Protein AF-A0A7I7YBI2-F1 (afdb_monomer_lite)

Foldseek 3Di:
DDDDDDDDDDDDDDPDDDDPPPPDDDDPDDDDDDDDDDDPPDDPDPPDDPPPPDPPDDPVLVVLVVVLVVLVVVLVVLVVLLVVLVVQLVVCVVVVNVVSNVVSVVVNVVSVVVNVVSVVVNVVSCVVNVDDPPPPPPD

Organism: NCBI:txid44010

Structure (mmCIF, N/CA/C/O backbone):
data_AF-A0A7I7YBI2-F1
#
_entry.id   AF-A0A7I7YBI2-F1
#
loop_
_atom_site.group_PDB
_atom_site.id
_atom_site.type_symbol
_atom_site.label_atom_id
_atom_site.label_alt_id
_atom_site.label_comp_id
_atom_site.label_asym_id
_atom_site.label_entity_id
_atom_site.label_seq_id
_atom_site.pdbx_PDB_ins_code
_atom_site.Cartn_x
_atom_site.Cartn_y
_atom_site.Cartn_z
_atom_site.occupancy
_atom_site.B_iso_or_equiv
_atom_site.auth_seq_id
_atom_site.auth_comp_id
_atom_site.auth_asym_id
_atom_site.auth_atom_id
_atom_site.pdbx_PDB_model_num
ATOM 1 N N . MET A 1 1 ? -16.377 80.605 -5.208 1.00 39.75 1 MET A N 1
ATOM 2 C CA . MET A 1 1 ? -14.928 80.403 -5.424 1.00 39.75 1 MET A CA 1
ATOM 3 C C . MET A 1 1 ? -14.392 79.578 -4.268 1.00 39.75 1 MET A C 1
ATOM 5 O O . MET A 1 1 ? -14.768 79.837 -3.135 1.00 39.75 1 MET A O 1
ATOM 9 N N . THR A 1 2 ? -13.646 78.528 -4.598 1.00 55.44 2 THR A N 1
ATOM 10 C CA . THR A 1 2 ? -13.072 77.478 -3.733 1.00 55.44 2 THR A CA 1
ATOM 11 C C . THR A 1 2 ? -12.190 78.030 -2.605 1.00 55.44 2 THR A C 1
ATOM 13 O O . THR A 1 2 ? -11.641 79.122 -2.748 1.00 55.44 2 THR A O 1
ATOM 16 N N . PRO A 1 3 ? -12.035 77.272 -1.501 1.00 56.34 3 PRO A N 1
ATOM 17 C CA . PRO A 1 3 ? -10.855 76.399 -1.411 1.00 56.34 3 PRO A CA 1
ATOM 18 C C . PRO A 1 3 ? -11.115 74.985 -0.841 1.00 56.34 3 PRO A C 1
ATOM 20 O O . PRO A 1 3 ? -11.919 74.786 0.064 1.00 56.34 3 PRO A O 1
ATOM 23 N N . ALA A 1 4 ? -10.376 74.009 -1.376 1.00 49.16 4 ALA A N 1
ATOM 24 C CA . ALA A 1 4 ? -9.921 72.799 -0.671 1.00 49.16 4 ALA A CA 1
ATOM 25 C C . ALA A 1 4 ? -8.502 73.081 -0.101 1.00 49.16 4 ALA A C 1
ATOM 27 O O . ALA A 1 4 ? -7.994 74.169 -0.391 1.00 49.16 4 ALA A O 1
ATOM 28 N N . PRO A 1 5 ? -7.764 72.159 0.561 1.00 57.31 5 PRO A N 1
ATOM 29 C CA . PRO A 1 5 ? -8.088 70.842 1.142 1.00 57.31 5 PRO A CA 1
ATOM 30 C C . PRO A 1 5 ? -7.553 70.685 2.598 1.00 57.31 5 PRO A C 1
ATOM 32 O O . PRO A 1 5 ? -6.732 71.481 3.038 1.00 57.31 5 PRO A O 1
ATOM 35 N N . THR A 1 6 ? -7.906 69.625 3.341 1.00 54.59 6 THR A N 1
ATOM 36 C CA . THR A 1 6 ? -6.955 68.988 4.287 1.00 54.59 6 THR A CA 1
ATOM 37 C C . THR A 1 6 ? -7.315 67.522 4.522 1.00 54.59 6 THR A C 1
ATOM 39 O O . THR A 1 6 ? -8.476 67.149 4.672 1.00 54.59 6 THR A O 1
ATOM 42 N N . GLU A 1 7 ? -6.266 66.714 4.488 1.00 43.78 7 GLU A N 1
A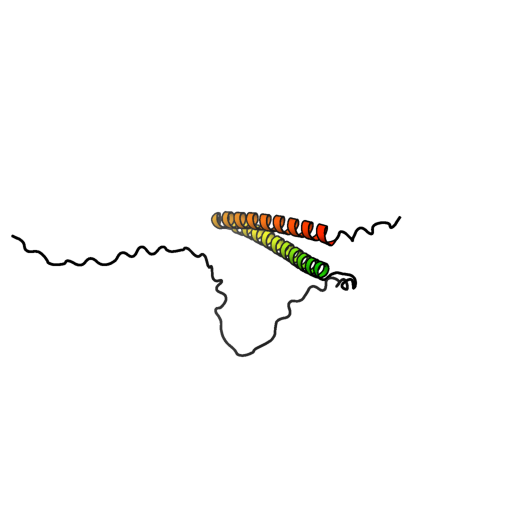TOM 43 C CA . GLU A 1 7 ? -6.183 65.266 4.549 1.00 43.78 7 GLU A CA 1
ATOM 44 C C . GLU A 1 7 ? -6.645 64.685 5.893 1.00 43.78 7 GLU A C 1
ATOM 46 O O . GLU A 1 7 ? -6.358 65.225 6.959 1.00 43.78 7 GLU A O 1
ATOM 51 N N . ALA A 1 8 ? -7.275 63.510 5.849 1.00 44.66 8 ALA A N 1
ATOM 52 C CA . ALA A 1 8 ? -7.351 62.612 6.993 1.00 44.66 8 ALA A CA 1
ATOM 53 C C . ALA A 1 8 ? -6.996 61.192 6.541 1.00 44.66 8 ALA A C 1
ATOM 55 O O . ALA A 1 8 ? -7.696 60.554 5.755 1.00 44.66 8 ALA A O 1
ATOM 56 N N . HIS A 1 9 ? -5.859 60.738 7.059 1.00 42.22 9 HIS A N 1
ATOM 57 C CA . HIS A 1 9 ? -5.300 59.400 6.968 1.00 42.22 9 HIS A CA 1
ATOM 58 C C . HIS A 1 9 ? -6.333 58.292 7.217 1.00 42.22 9 HIS A C 1
ATOM 60 O O . HIS A 1 9 ? -6.993 58.270 8.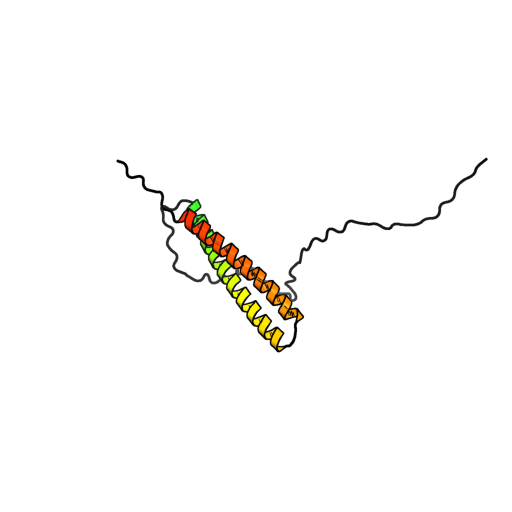257 1.00 42.22 9 HIS A O 1
ATOM 66 N N . ARG A 1 10 ? -6.336 57.258 6.366 1.00 42.22 10 ARG A N 1
ATOM 67 C CA . ARG A 1 10 ? -6.623 55.902 6.849 1.00 42.22 10 ARG A CA 1
ATOM 68 C C . ARG A 1 10 ? -5.835 54.848 6.086 1.00 42.22 10 ARG A C 1
ATOM 70 O O . ARG A 1 10 ? -6.038 54.612 4.899 1.00 42.22 10 ARG A O 1
ATOM 77 N N . SER A 1 11 ? -4.917 54.245 6.826 1.00 41.66 11 SER A N 1
ATOM 78 C CA . SER A 1 11 ? -3.992 53.205 6.413 1.00 41.66 11 SER A CA 1
ATOM 79 C C . SER A 1 11 ? -4.671 51.908 5.964 1.00 41.66 11 SER A C 1
ATOM 81 O O . SER A 1 11 ? -5.630 51.441 6.573 1.00 41.66 11 SER A O 1
ATOM 83 N N . GLN A 1 12 ? -4.072 51.335 4.918 1.00 37.00 12 GLN A N 1
ATOM 84 C CA . GLN A 1 12 ? -3.712 49.924 4.725 1.00 37.00 12 GLN A CA 1
ATOM 85 C C . GLN A 1 12 ? -4.658 48.839 5.263 1.00 37.00 12 GLN A C 1
ATOM 87 O O . GLN A 1 12 ? -4.676 48.512 6.445 1.00 37.00 12 GLN A O 1
ATOM 92 N N . GLY A 1 13 ? -5.277 48.130 4.319 1.00 35.62 13 GLY A N 1
ATOM 93 C CA . GLY A 1 13 ? -5.732 46.753 4.488 1.00 35.62 13 GLY A CA 1
ATOM 94 C C . GLY A 1 13 ? -5.282 45.925 3.290 1.00 35.62 13 GLY A C 1
ATOM 95 O O . GLY A 1 13 ? -6.041 45.727 2.346 1.00 35.62 13 GLY A O 1
ATOM 96 N N . ALA A 1 14 ? -4.023 45.491 3.310 1.00 36.25 14 ALA A N 1
ATOM 97 C CA . ALA A 1 14 ? -3.430 44.610 2.316 1.00 36.25 14 ALA A CA 1
ATOM 98 C C . ALA A 1 14 ? -4.220 43.293 2.221 1.00 36.25 14 ALA A C 1
ATOM 100 O O . ALA A 1 14 ? -4.254 42.510 3.168 1.00 36.25 14 ALA A O 1
ATOM 101 N N . ARG A 1 15 ? -4.841 43.020 1.069 1.00 39.78 15 ARG A N 1
ATOM 102 C CA . ARG A 1 15 ? -5.346 41.681 0.737 1.00 39.78 15 ARG A CA 1
ATOM 103 C C . ARG A 1 15 ? -4.331 41.000 -0.165 1.00 39.78 15 ARG A C 1
ATOM 105 O O . ARG A 1 15 ? -4.465 40.979 -1.382 1.00 39.78 15 ARG A O 1
ATOM 112 N N . VAL A 1 16 ? -3.278 40.497 0.472 1.00 40.72 16 VAL A N 1
ATOM 113 C CA . VAL A 1 16 ? -2.309 39.598 -0.152 1.00 40.72 16 VAL A CA 1
ATOM 114 C C . VAL A 1 16 ? -2.994 38.251 -0.348 1.00 40.72 16 VAL A C 1
ATOM 116 O O . VAL A 1 16 ? -3.483 37.640 0.604 1.00 40.72 16 VAL A O 1
ATOM 119 N N . ALA A 1 17 ? -3.044 37.821 -1.605 1.00 43.59 17 ALA A N 1
ATOM 120 C CA . ALA A 1 17 ? -3.390 36.473 -2.009 1.00 43.59 17 ALA A CA 1
ATOM 121 C C . ALA A 1 17 ? -2.428 35.487 -1.330 1.00 43.59 17 ALA A C 1
ATOM 123 O O . ALA A 1 17 ? -1.262 35.377 -1.699 1.00 43.59 17 ALA A O 1
ATOM 124 N N . ALA A 1 18 ? -2.911 34.800 -0.297 1.00 39.28 18 ALA A N 1
ATOM 125 C CA . ALA A 1 18 ? -2.164 33.742 0.360 1.00 39.28 18 ALA A CA 1
ATOM 126 C C . ALA A 1 18 ? -2.426 32.424 -0.375 1.00 39.28 18 ALA A C 1
ATOM 128 O O . ALA A 1 18 ? -3.401 31.717 -0.114 1.00 39.28 18 ALA A O 1
ATOM 129 N N . GLU A 1 19 ? -1.527 32.113 -1.305 1.00 39.97 19 GLU A N 1
ATOM 130 C CA . GLU A 1 19 ? -1.262 30.761 -1.779 1.00 39.97 19 GLU A CA 1
ATOM 131 C C . GLU A 1 19 ? -1.098 29.831 -0.567 1.00 39.97 19 GLU A C 1
ATOM 133 O O . GLU A 1 19 ? -0.094 29.871 0.147 1.00 39.97 19 GLU A O 1
ATOM 138 N N . ARG A 1 20 ? -2.080 28.963 -0.309 1.00 37.25 20 ARG A N 1
ATOM 139 C CA . ARG A 1 20 ? -1.909 27.857 0.640 1.00 37.25 20 ARG A CA 1
ATOM 140 C C . ARG A 1 20 ? -1.051 26.774 -0.011 1.00 37.25 20 ARG A C 1
ATOM 142 O O . ARG A 1 20 ? -1.544 25.738 -0.444 1.00 37.25 20 ARG A O 1
ATOM 149 N N . ARG A 1 21 ? 0.259 27.027 -0.052 1.00 38.81 21 ARG A N 1
ATOM 150 C CA . ARG A 1 21 ? 1.295 26.001 -0.194 1.00 38.81 21 ARG A CA 1
ATOM 151 C C . ARG A 1 21 ? 1.247 25.103 1.042 1.00 38.81 21 ARG A C 1
ATOM 153 O O . ARG A 1 21 ? 1.691 25.495 2.116 1.00 38.81 21 ARG A O 1
ATOM 160 N N . LEU A 1 22 ? 0.716 23.893 0.905 1.00 43.12 22 LEU A N 1
ATOM 161 C CA . LEU A 1 22 ? 0.878 22.843 1.911 1.00 43.12 22 LEU A CA 1
ATOM 162 C C . LEU A 1 22 ? 2.248 22.177 1.716 1.00 43.12 22 LEU A C 1
ATOM 164 O O . LEU A 1 22 ? 2.344 21.077 1.186 1.00 43.12 22 LEU A O 1
ATOM 168 N N . ASN A 1 23 ? 3.312 22.863 2.141 1.00 39.75 23 ASN A N 1
ATOM 169 C CA . ASN A 1 23 ? 4.605 22.236 2.412 1.00 39.75 23 ASN A CA 1
ATOM 170 C C . ASN A 1 23 ? 4.633 21.855 3.897 1.00 39.75 23 ASN A C 1
ATOM 172 O O . ASN A 1 23 ? 5.008 22.654 4.750 1.00 39.75 23 ASN A O 1
ATOM 176 N N . GLY A 1 24 ? 4.189 20.637 4.207 1.00 39.16 24 GLY A N 1
ATOM 177 C CA . GLY A 1 24 ? 4.375 20.038 5.524 1.00 39.16 24 GLY A CA 1
ATOM 178 C C . GLY A 1 24 ? 5.815 19.561 5.673 1.00 39.16 24 GLY A C 1
ATOM 179 O O . GLY A 1 24 ? 6.166 18.474 5.219 1.00 39.16 24 GLY A O 1
ATOM 180 N N . THR A 1 25 ? 6.648 20.394 6.285 1.00 41.72 25 THR A N 1
ATOM 181 C CA . THR A 1 25 ? 7.970 20.048 6.807 1.00 41.72 25 THR A CA 1
ATOM 182 C C . THR A 1 25 ? 7.831 18.974 7.886 1.00 41.72 25 THR A C 1
ATOM 184 O O . THR A 1 25 ? 7.182 19.190 8.906 1.00 41.72 25 THR A O 1
ATOM 187 N N . PHE A 1 26 ? 8.428 17.803 7.666 1.00 42.16 26 PHE A N 1
ATOM 188 C CA . PHE A 1 26 ? 8.612 16.810 8.722 1.00 42.16 26 PHE A CA 1
ATOM 189 C C . PHE A 1 26 ? 9.689 17.314 9.689 1.00 42.16 26 PHE A C 1
ATOM 191 O O . PHE A 1 26 ? 10.876 17.283 9.366 1.00 42.16 26 PHE A O 1
ATOM 198 N N . ASP A 1 27 ? 9.266 17.740 10.878 1.00 39.16 27 ASP A N 1
ATOM 199 C CA . ASP A 1 27 ? 10.132 17.937 12.039 1.00 39.16 27 ASP A CA 1
ATOM 200 C C . ASP A 1 27 ? 10.704 16.584 12.483 1.00 39.16 27 ASP A C 1
ATOM 202 O O . ASP A 1 27 ? 10.100 15.807 13.225 1.00 39.16 27 ASP A O 1
ATOM 206 N N . ARG A 1 28 ? 11.900 16.274 11.991 1.00 44.06 28 ARG A N 1
ATOM 207 C CA . ARG A 1 28 ? 12.851 15.435 12.714 1.00 44.06 28 ARG A CA 1
ATOM 208 C C . ARG A 1 28 ? 13.889 16.392 13.261 1.00 44.06 28 ARG A C 1
ATOM 210 O O . ARG A 1 28 ? 14.662 16.903 12.460 1.00 44.06 28 ARG A O 1
ATOM 217 N N . ASN A 1 29 ? 13.918 16.579 14.580 1.00 39.12 29 ASN A N 1
ATOM 218 C CA . ASN A 1 29 ? 15.133 16.562 15.405 1.00 39.12 29 ASN A CA 1
ATOM 219 C C . ASN A 1 29 ? 14.973 17.444 16.653 1.00 39.12 29 ASN A C 1
ATOM 221 O O . ASN A 1 29 ? 15.093 18.662 16.591 1.00 39.12 29 ASN A O 1
ATOM 225 N N . ALA A 1 30 ? 14.804 16.803 17.805 1.00 37.78 30 ALA A N 1
ATOM 226 C CA . ALA A 1 30 ? 15.170 17.389 19.083 1.00 37.78 30 ALA A CA 1
ATOM 227 C C . ALA A 1 30 ? 15.967 16.345 19.867 1.00 37.78 30 ALA A C 1
ATOM 229 O O . ALA A 1 30 ? 15.394 15.582 20.640 1.00 37.78 30 ALA A O 1
ATOM 230 N N . SER A 1 31 ? 17.276 16.263 19.598 1.00 41.38 31 SER A N 1
ATOM 231 C CA . SER A 1 31 ? 18.345 16.137 20.608 1.00 41.38 31 SER A CA 1
ATOM 232 C C . SER A 1 31 ? 19.727 16.097 19.931 1.00 41.38 31 SER A C 1
ATOM 234 O O . SER A 1 31 ? 20.097 15.120 19.287 1.00 41.38 31 SER A O 1
ATOM 236 N N . SER A 1 32 ? 20.494 17.175 20.097 1.00 41.94 32 SER A N 1
ATOM 237 C CA . SER A 1 32 ? 21.942 17.304 19.815 1.00 41.94 32 SER A CA 1
ATOM 238 C C . SER A 1 32 ? 22.735 17.155 21.133 1.00 41.94 32 SER A C 1
ATOM 240 O O . SER A 1 32 ? 22.096 17.238 22.183 1.00 41.94 32 SER A O 1
ATOM 242 N N . PRO A 1 33 ? 24.090 17.094 21.179 1.00 50.31 33 PRO A N 1
ATOM 243 C CA . PRO A 1 33 ? 25.102 16.896 20.125 1.00 50.31 33 PRO A CA 1
ATOM 244 C C . PRO A 1 33 ? 26.189 15.847 20.508 1.00 50.31 33 PRO A C 1
ATOM 246 O O . PRO A 1 33 ? 26.385 15.561 21.687 1.00 50.31 33 PRO A O 1
ATOM 249 N N . ARG A 1 34 ? 26.984 15.344 19.547 1.00 38.28 34 ARG A N 1
ATOM 250 C CA . ARG A 1 34 ? 28.447 15.113 19.696 1.00 38.28 34 ARG A CA 1
ATOM 251 C C . ARG A 1 34 ? 29.077 14.642 18.380 1.00 38.28 34 ARG A C 1
ATOM 253 O O . ARG A 1 34 ? 28.468 13.915 17.605 1.00 38.28 34 ARG A O 1
ATOM 260 N N . LEU A 1 35 ? 30.286 15.147 18.148 1.00 49.91 35 LEU A N 1
ATOM 261 C CA . LEU A 1 35 ? 31.111 15.033 16.948 1.00 49.91 35 LEU A CA 1
ATOM 262 C C . LEU A 1 35 ? 31.312 13.591 16.450 1.00 49.91 35 LEU A C 1
ATOM 264 O O . LEU A 1 35 ? 31.605 12.701 17.244 1.00 49.91 35 LEU A O 1
ATOM 268 N N . GLY A 1 36 ? 31.259 13.408 15.125 1.00 35.84 36 GLY A N 1
ATOM 269 C CA . GLY A 1 36 ? 31.736 12.202 14.441 1.00 35.84 36 GLY A CA 1
ATOM 270 C C . GLY A 1 36 ? 31.003 11.905 13.128 1.00 35.84 36 GLY A C 1
ATOM 271 O O . GLY A 1 36 ? 30.002 11.200 13.115 1.00 35.84 36 GLY A O 1
ATOM 272 N N . THR A 1 37 ? 31.505 12.409 12.003 1.00 45.50 37 THR A N 1
ATOM 273 C CA . THR A 1 37 ? 31.260 11.830 10.666 1.00 45.50 37 THR A CA 1
ATOM 274 C C . THR A 1 37 ? 32.327 10.772 10.356 1.00 45.50 37 THR A C 1
ATOM 276 O O . THR A 1 37 ? 33.441 10.921 10.852 1.00 45.50 37 THR A O 1
ATOM 279 N N . PRO A 1 38 ? 32.108 9.815 9.432 1.00 49.25 38 PRO A N 1
ATOM 280 C CA . PRO A 1 38 ? 30.849 9.296 8.898 1.00 49.25 38 PRO A CA 1
ATOM 281 C C . PRO A 1 38 ? 30.795 7.755 8.998 1.00 49.25 38 PRO A C 1
ATOM 283 O O . PRO A 1 38 ? 31.755 7.064 8.674 1.00 49.25 38 PRO A O 1
ATOM 286 N N . HIS A 1 39 ? 29.645 7.174 9.331 1.00 39.78 39 HIS A N 1
ATOM 287 C CA . HIS A 1 39 ? 29.378 5.802 8.897 1.00 39.78 39 HIS A CA 1
ATOM 288 C C . HIS A 1 39 ? 27.987 5.765 8.295 1.00 39.78 39 HIS A C 1
ATOM 290 O O . HIS A 1 39 ? 26.976 5.821 8.995 1.00 39.78 39 HIS A O 1
ATOM 296 N N . ALA A 1 40 ? 27.944 5.702 6.964 1.00 49.44 40 ALA A N 1
ATOM 297 C CA . ALA A 1 40 ? 26.761 5.266 6.254 1.00 49.44 40 ALA A CA 1
ATOM 298 C C . ALA A 1 40 ? 26.363 3.918 6.865 1.00 49.44 40 ALA A C 1
ATOM 300 O O . ALA A 1 40 ? 27.094 2.929 6.764 1.00 49.44 40 ALA A O 1
ATOM 301 N N . ARG A 1 41 ? 25.255 3.909 7.606 1.00 42.81 41 ARG A N 1
ATOM 302 C CA . ARG A 1 41 ? 24.671 2.688 8.141 1.00 42.81 41 ARG A CA 1
ATOM 303 C C . ARG A 1 41 ? 24.137 1.928 6.940 1.00 42.81 41 ARG A C 1
ATOM 305 O O . ARG A 1 41 ? 23.114 2.305 6.374 1.00 42.81 41 ARG A O 1
ATOM 312 N N . ALA A 1 42 ? 24.886 0.911 6.529 1.00 47.06 42 ALA A N 1
ATOM 313 C CA . ALA A 1 42 ? 24.475 -0.027 5.507 1.00 47.06 42 ALA A CA 1
ATOM 314 C C . ALA A 1 42 ? 23.090 -0.566 5.880 1.00 47.06 42 ALA A C 1
ATOM 316 O O . ALA A 1 42 ? 22.907 -1.214 6.912 1.00 47.06 42 ALA A O 1
ATOM 317 N N . VAL A 1 43 ? 22.099 -0.243 5.055 1.00 56.31 43 VAL A N 1
ATOM 318 C CA . VAL A 1 43 ? 20.841 -0.982 5.020 1.00 56.31 43 VAL A CA 1
ATOM 319 C C . VAL A 1 43 ? 21.196 -2.442 4.728 1.00 56.31 43 VAL A C 1
ATOM 321 O O . VAL A 1 43 ? 21.911 -2.686 3.752 1.00 56.31 43 VAL A O 1
ATOM 324 N N . PRO A 1 44 ? 20.744 -3.420 5.536 1.00 45.22 44 PRO A N 1
ATOM 325 C CA . PRO A 1 44 ? 20.887 -4.816 5.171 1.00 45.22 44 PRO A CA 1
ATOM 326 C C . PRO A 1 44 ? 20.039 -5.023 3.920 1.00 45.22 44 PRO A C 1
ATOM 328 O O . PRO A 1 44 ? 18.811 -5.036 3.977 1.00 45.22 44 PRO A O 1
ATOM 331 N N . VAL A 1 45 ? 20.700 -5.115 2.770 1.00 60.56 45 VAL A N 1
ATOM 332 C CA . VAL A 1 45 ? 20.086 -5.600 1.541 1.00 60.56 45 VAL A CA 1
ATOM 333 C C . VAL A 1 45 ? 19.693 -7.048 1.832 1.00 60.56 45 VAL A C 1
ATOM 335 O O . VAL A 1 45 ? 20.588 -7.847 2.121 1.00 60.56 45 VAL A O 1
ATOM 338 N N . PRO A 1 46 ? 18.402 -7.429 1.809 1.00 48.84 46 PRO A N 1
ATOM 339 C CA . PRO A 1 46 ? 18.061 -8.837 1.850 1.00 48.84 46 PRO A CA 1
ATOM 340 C C . PRO A 1 46 ? 18.695 -9.466 0.612 1.00 48.84 46 PRO A C 1
ATOM 342 O O . PRO A 1 46 ? 18.385 -9.094 -0.521 1.00 48.84 46 PRO A O 1
ATOM 345 N N . GLN A 1 47 ? 19.640 -10.370 0.853 1.00 50.16 47 GLN A N 1
ATOM 346 C CA . GLN A 1 47 ? 20.400 -11.108 -0.146 1.00 50.16 47 GLN A CA 1
ATOM 347 C C . GLN A 1 47 ? 19.470 -12.137 -0.810 1.00 50.16 47 GLN A C 1
ATOM 349 O O . GLN A 1 47 ? 19.597 -13.347 -0.660 1.00 50.16 47 GLN A O 1
ATOM 354 N N . GLY A 1 48 ? 18.456 -11.641 -1.514 1.00 48.00 48 GLY A N 1
ATOM 355 C CA . GLY A 1 48 ? 17.644 -12.426 -2.421 1.00 48.00 48 GLY A CA 1
ATOM 356 C C . GLY A 1 48 ? 18.469 -12.647 -3.672 1.00 48.00 48 GLY A C 1
ATOM 357 O O . GLY A 1 48 ? 18.658 -11.699 -4.427 1.00 48.00 48 GLY A O 1
ATOM 358 N N . LYS A 1 49 ? 19.004 -13.868 -3.815 1.00 51.59 49 LYS A N 1
ATOM 359 C CA . LYS A 1 49 ? 19.585 -14.469 -5.030 1.00 51.59 49 LYS A CA 1
ATOM 360 C C . LYS A 1 49 ? 19.810 -13.443 -6.143 1.00 51.59 49 LYS A C 1
ATOM 362 O O . LYS A 1 49 ? 18.911 -13.191 -6.941 1.00 51.59 49 LYS A O 1
ATOM 367 N N . SER A 1 50 ? 21.000 -12.848 -6.180 1.00 54.00 50 SER A N 1
ATOM 368 C CA . SER A 1 50 ? 21.425 -12.032 -7.310 1.00 54.00 50 SER A CA 1
ATOM 369 C C . SER A 1 50 ? 21.432 -12.921 -8.551 1.00 54.00 50 SER A C 1
ATOM 371 O O . SER A 1 50 ? 22.367 -13.698 -8.756 1.00 54.00 50 SER A O 1
ATOM 373 N N . SER A 1 51 ? 20.375 -12.848 -9.357 1.00 59.25 51 SER A N 1
ATOM 374 C CA . SER A 1 51 ? 20.439 -13.263 -10.749 1.00 59.25 51 SER A CA 1
ATOM 375 C C . SER A 1 51 ? 21.587 -12.476 -11.365 1.00 59.25 51 SER A C 1
ATOM 377 O O . SER A 1 51 ? 21.549 -11.246 -11.414 1.00 59.25 51 SER A O 1
ATOM 379 N N . SER A 1 52 ? 22.662 -13.178 -11.727 1.00 58.19 52 SER A N 1
ATOM 380 C CA . SER A 1 52 ? 23.764 -12.565 -12.460 1.00 58.19 52 SER A CA 1
ATOM 381 C C . SER A 1 52 ? 23.163 -11.859 -13.680 1.00 58.19 52 SER A C 1
ATOM 383 O O . SER A 1 52 ? 22.351 -12.485 -14.373 1.00 58.19 52 SER A O 1
ATOM 385 N N . PRO A 1 53 ? 23.464 -10.568 -13.914 1.00 56.03 53 PRO A N 1
ATOM 386 C CA . PRO A 1 53 ? 22.872 -9.838 -15.022 1.00 56.03 53 PRO A CA 1
ATOM 387 C C . PRO A 1 53 ? 23.187 -10.587 -16.314 1.00 56.03 53 PRO A C 1
ATOM 389 O O . PRO A 1 53 ? 24.346 -10.909 -16.579 1.00 56.03 53 PRO A O 1
ATOM 392 N N . ASN A 1 54 ? 22.151 -10.893 -17.098 1.00 57.88 54 ASN A N 1
ATOM 393 C CA . ASN A 1 54 ? 22.328 -11.567 -18.375 1.00 57.88 54 ASN A CA 1
ATOM 394 C C . AS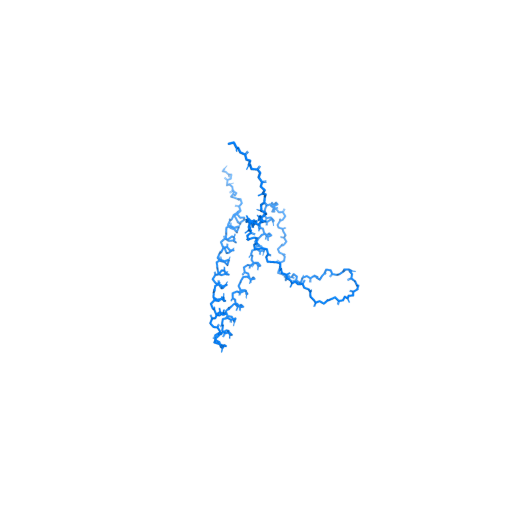N A 1 54 ? 23.282 -10.707 -19.229 1.00 57.88 54 ASN A C 1
ATOM 396 O O . ASN A 1 54 ? 22.970 -9.537 -19.481 1.00 57.88 54 ASN A O 1
ATOM 400 N N . PRO A 1 55 ? 24.450 -11.223 -19.650 1.00 55.44 55 PRO A N 1
ATOM 401 C CA . PRO A 1 55 ? 25.420 -10.433 -20.404 1.00 55.44 55 PRO A CA 1
ATOM 402 C C . PRO A 1 55 ? 24.864 -9.940 -21.751 1.00 55.44 55 PRO A C 1
ATOM 404 O O . PRO A 1 55 ? 25.407 -8.991 -22.305 1.00 55.44 55 PRO A O 1
ATOM 407 N N . ALA A 1 56 ? 23.758 -10.523 -22.232 1.00 62.31 56 ALA A N 1
ATOM 408 C CA . ALA A 1 56 ? 23.036 -10.104 -23.434 1.00 62.31 56 ALA A CA 1
ATOM 409 C C . ALA A 1 56 ? 21.929 -9.049 -23.198 1.00 62.31 56 ALA A C 1
ATOM 411 O O . ALA A 1 56 ? 21.258 -8.661 -24.150 1.00 62.31 56 ALA A O 1
ATOM 412 N N . ALA A 1 57 ? 21.694 -8.605 -21.957 1.00 64.31 57 ALA A N 1
ATOM 413 C CA . ALA A 1 57 ? 20.646 -7.632 -21.643 1.00 64.31 57 ALA A CA 1
ATOM 414 C C . ALA A 1 57 ? 21.027 -6.221 -22.112 1.00 64.31 57 ALA A C 1
ATOM 416 O O . ALA A 1 57 ? 22.120 -5.730 -21.802 1.00 64.31 57 ALA A O 1
ATOM 417 N N . THR A 1 58 ? 20.104 -5.558 -22.808 1.00 80.06 58 THR A N 1
ATOM 418 C CA . THR A 1 58 ? 20.264 -4.159 -23.212 1.00 80.06 58 THR A CA 1
ATOM 419 C C . THR A 1 58 ? 20.281 -3.240 -21.976 1.00 80.06 58 THR A C 1
ATOM 421 O O . THR A 1 58 ? 19.826 -3.636 -20.895 1.00 80.06 58 THR A O 1
ATOM 424 N N . PRO A 1 59 ? 20.813 -2.007 -22.076 1.00 77.44 59 PRO A N 1
ATOM 425 C CA . PRO A 1 59 ? 20.731 -1.032 -20.985 1.00 77.44 59 PRO A CA 1
ATOM 426 C C . PRO A 1 59 ? 19.296 -0.822 -20.474 1.00 77.44 59 PRO A C 1
ATOM 428 O O . PRO A 1 59 ? 19.088 -0.732 -19.262 1.00 77.44 59 PRO A O 1
ATOM 431 N N . ASP A 1 60 ? 18.318 -0.834 -21.381 1.00 84.12 60 ASP A N 1
ATOM 432 C CA . ASP A 1 60 ? 16.896 -0.667 -21.072 1.00 84.12 60 ASP A CA 1
ATOM 433 C C . ASP A 1 60 ? 16.346 -1.853 -20.263 1.00 84.12 60 ASP A C 1
ATOM 435 O O . ASP A 1 60 ? 15.604 -1.654 -19.299 1.00 84.12 60 ASP A O 1
ATOM 439 N N . ASP A 1 61 ? 16.783 -3.081 -20.565 1.00 84.19 61 ASP A N 1
ATOM 440 C CA . ASP A 1 61 ? 16.400 -4.281 -19.806 1.00 84.19 61 ASP A CA 1
ATOM 441 C C . ASP A 1 61 ? 16.897 -4.216 -18.355 1.00 84.19 61 ASP A C 1
ATOM 443 O O . ASP A 1 61 ? 16.168 -4.543 -17.414 1.00 84.19 61 ASP A O 1
ATOM 447 N N . ARG A 1 62 ? 18.134 -3.741 -18.146 1.00 86.62 62 ARG A N 1
ATOM 448 C CA . ARG A 1 62 ? 18.709 -3.583 -16.797 1.00 86.62 62 ARG A CA 1
ATOM 449 C C . ARG A 1 62 ? 17.988 -2.501 -15.995 1.00 86.62 62 ARG A C 1
ATOM 451 O O . ARG A 1 62 ? 17.788 -2.659 -14.787 1.00 86.62 62 ARG A O 1
ATOM 458 N N . GLN A 1 63 ? 17.591 -1.409 -16.647 1.00 89.56 63 GLN A N 1
ATOM 459 C CA . GLN A 1 63 ? 16.785 -0.363 -16.016 1.00 89.56 63 GLN A CA 1
ATOM 460 C C . GLN A 1 63 ? 15.392 -0.880 -15.648 1.00 89.56 63 GLN A C 1
ATOM 462 O O . GLN A 1 63 ? 14.942 -0.665 -14.521 1.00 89.56 63 GLN A O 1
ATOM 467 N N . ALA A 1 64 ? 14.731 -1.613 -16.546 1.00 89.69 64 ALA A N 1
ATOM 468 C CA . ALA A 1 64 ? 13.439 -2.227 -16.267 1.00 89.69 64 ALA A CA 1
ATOM 469 C C . ALA A 1 64 ? 13.516 -3.199 -15.078 1.00 89.69 64 ALA A C 1
ATOM 471 O O . ALA A 1 64 ? 12.666 -3.154 -14.189 1.00 89.69 64 ALA A O 1
ATOM 472 N N . GLU A 1 65 ? 14.567 -4.018 -14.992 1.00 91.44 65 GLU A N 1
ATOM 473 C CA . GLU A 1 65 ? 14.793 -4.911 -13.851 1.00 91.44 65 GLU A CA 1
ATOM 474 C C . GLU A 1 65 ? 14.996 -4.140 -12.534 1.00 91.44 65 GLU A C 1
ATOM 476 O O . GLU A 1 65 ? 14.493 -4.541 -11.478 1.00 91.44 65 GLU A O 1
ATOM 481 N N . TYR A 1 66 ? 15.702 -3.007 -12.570 1.00 94.31 66 TYR A N 1
ATOM 482 C CA . TYR A 1 66 ? 15.833 -2.126 -11.409 1.00 94.31 66 TYR A CA 1
ATOM 483 C C . TYR A 1 66 ? 14.477 -1.565 -10.957 1.00 94.31 66 TYR A C 1
ATOM 485 O O . TYR A 1 66 ? 14.124 -1.699 -9.782 1.00 94.31 66 TYR A O 1
ATOM 493 N N . PHE A 1 67 ? 13.688 -1.006 -11.879 1.00 94.69 67 PHE A N 1
ATOM 494 C CA . PHE A 1 67 ? 12.368 -0.465 -11.554 1.00 94.69 67 PHE A CA 1
ATOM 495 C C . PHE A 1 67 ? 11.399 -1.546 -11.071 1.00 94.69 67 PHE A C 1
ATOM 497 O O . PHE A 1 67 ? 10.658 -1.305 -10.121 1.00 94.69 67 PHE A O 1
ATOM 504 N N . LEU A 1 68 ? 11.443 -2.756 -11.637 1.00 94.81 68 LEU A N 1
ATOM 505 C CA . LEU A 1 68 ? 10.659 -3.889 -11.141 1.00 94.81 68 LEU A CA 1
ATOM 506 C C . LEU A 1 68 ? 10.997 -4.210 -9.683 1.00 94.81 68 LEU A C 1
ATOM 508 O O . LEU A 1 68 ? 10.088 -4.350 -8.865 1.00 94.81 68 LEU A O 1
ATOM 512 N N . ARG A 1 69 ? 12.286 -4.279 -9.328 1.00 95.75 69 ARG A N 1
ATOM 513 C CA . ARG A 1 69 ? 12.702 -4.504 -7.933 1.00 95.75 69 ARG A CA 1
ATOM 514 C C . ARG A 1 69 ? 12.197 -3.398 -7.008 1.00 95.75 69 ARG A C 1
ATOM 516 O O . ARG A 1 69 ? 11.667 -3.705 -5.941 1.00 95.75 69 ARG A O 1
ATOM 523 N N . LEU A 1 70 ? 12.302 -2.137 -7.428 1.00 97.31 70 LEU A N 1
ATOM 524 C CA . LEU A 1 70 ? 11.823 -0.994 -6.648 1.00 97.31 70 LEU A CA 1
ATOM 525 C C . LEU A 1 70 ? 10.299 -1.022 -6.450 1.00 97.31 70 LEU A C 1
ATOM 527 O O . LEU A 1 70 ? 9.817 -0.810 -5.339 1.00 97.31 70 LEU A O 1
ATOM 531 N N . LEU A 1 71 ? 9.533 -1.326 -7.499 1.00 97.25 71 LEU A N 1
ATOM 532 C CA . LEU A 1 71 ? 8.074 -1.418 -7.425 1.00 97.25 71 LEU A CA 1
ATOM 533 C C . LEU A 1 71 ? 7.619 -2.586 -6.540 1.00 97.25 71 LEU A C 1
ATOM 535 O O . LEU A 1 71 ? 6.677 -2.434 -5.767 1.00 97.25 71 LEU A O 1
ATOM 539 N N . ILE A 1 72 ? 8.309 -3.730 -6.587 1.00 95.75 72 ILE A N 1
ATOM 540 C CA . ILE A 1 72 ? 8.027 -4.869 -5.698 1.00 95.75 72 ILE A CA 1
ATOM 541 C C . ILE A 1 72 ? 8.257 -4.481 -4.232 1.00 95.75 72 ILE A C 1
ATOM 543 O O . ILE A 1 72 ? 7.406 -4.757 -3.385 1.00 95.75 72 ILE A O 1
ATOM 547 N N . GLN A 1 73 ? 9.365 -3.797 -3.931 1.00 97.75 73 GLN A N 1
ATOM 548 C CA . GLN A 1 73 ? 9.635 -3.283 -2.584 1.00 97.75 73 GLN A CA 1
ATOM 549 C C . GLN A 1 73 ? 8.582 -2.254 -2.149 1.00 97.75 73 GLN A C 1
ATOM 551 O O . GLN A 1 73 ? 8.085 -2.312 -1.025 1.00 97.75 73 GLN A O 1
ATOM 556 N N . SER A 1 74 ? 8.191 -1.347 -3.048 1.00 97.56 74 SER A N 1
ATOM 557 C CA . SER A 1 74 ? 7.128 -0.369 -2.800 1.00 97.56 74 SER A CA 1
ATOM 558 C C . SER A 1 74 ? 5.798 -1.052 -2.469 1.00 97.56 74 SER A C 1
ATOM 560 O O . SER A 1 74 ? 5.158 -0.700 -1.479 1.00 97.56 74 SER A O 1
ATOM 562 N N . ARG A 1 75 ? 5.419 -2.092 -3.224 1.00 97.81 75 ARG A N 1
ATOM 563 C CA . ARG A 1 75 ? 4.207 -2.885 -2.975 1.00 97.81 75 ARG A CA 1
ATOM 564 C C . ARG A 1 75 ? 4.212 -3.498 -1.573 1.00 97.81 75 ARG A C 1
ATOM 566 O O . ARG A 1 75 ? 3.216 -3.378 -0.867 1.00 97.81 75 ARG A O 1
ATOM 573 N N . GLN A 1 76 ? 5.328 -4.096 -1.153 1.00 98.12 76 GLN A N 1
ATOM 574 C CA . GLN A 1 76 ? 5.472 -4.665 0.194 1.00 98.12 76 GLN A CA 1
ATOM 575 C C . GLN A 1 76 ? 5.366 -3.593 1.287 1.00 98.12 76 GLN A C 1
ATOM 577 O O . GLN A 1 76 ? 4.699 -3.799 2.299 1.00 98.12 76 GLN A O 1
ATOM 582 N N . ALA A 1 77 ? 5.977 -2.423 1.083 1.00 98.19 77 ALA A N 1
ATOM 583 C CA . ALA A 1 77 ? 5.873 -1.311 2.027 1.00 98.19 77 ALA A CA 1
ATOM 584 C C . ALA A 1 77 ? 4.431 -0.779 2.144 1.00 98.19 77 ALA A C 1
ATOM 586 O O . ALA A 1 77 ? 3.990 -0.411 3.233 1.00 98.19 77 ALA A O 1
ATOM 587 N N . ILE A 1 78 ? 3.675 -0.754 1.041 1.00 97.81 78 ILE A N 1
ATOM 588 C CA . ILE A 1 78 ? 2.254 -0.381 1.047 1.00 97.81 78 ILE A CA 1
ATOM 589 C C . ILE A 1 78 ? 1.422 -1.418 1.810 1.00 97.81 78 ILE A C 1
ATOM 591 O O . ILE A 1 78 ? 0.587 -1.029 2.623 1.00 97.81 78 ILE A O 1
ATOM 595 N N . GLU A 1 79 ? 1.669 -2.715 1.609 1.00 98.25 79 GLU A N 1
ATOM 596 C CA . GL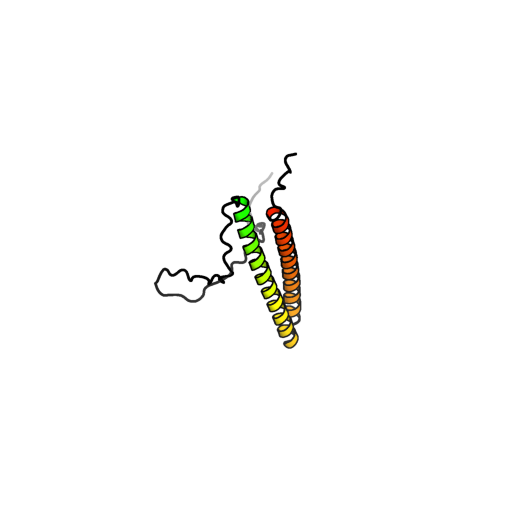U A 1 79 ? 0.998 -3.785 2.364 1.00 98.25 79 GLU A CA 1
ATOM 597 C C . GLU A 1 79 ? 1.220 -3.623 3.875 1.00 98.25 79 GLU A C 1
ATOM 599 O O . GLU A 1 79 ? 0.257 -3.587 4.637 1.00 98.25 79 GLU A O 1
ATOM 604 N N . GLN A 1 80 ? 2.457 -3.365 4.306 1.00 98.44 80 GLN A N 1
ATOM 605 C CA . GLN A 1 80 ? 2.759 -3.099 5.718 1.00 98.44 80 GLN A CA 1
ATOM 606 C C . GLN A 1 80 ? 2.030 -1.861 6.269 1.00 98.44 80 GLN A C 1
ATOM 608 O O . GLN A 1 80 ? 1.606 -1.852 7.426 1.00 98.44 80 GLN A O 1
ATOM 613 N N . ARG A 1 81 ? 1.872 -0.801 5.462 1.00 98.19 81 ARG A N 1
ATOM 614 C CA . ARG A 1 81 ? 1.107 0.398 5.852 1.00 98.19 81 ARG A CA 1
ATOM 615 C C . ARG A 1 81 ? -0.382 0.096 6.013 1.00 98.19 81 ARG A C 1
ATOM 617 O O . ARG A 1 81 ? -0.987 0.604 6.954 1.00 98.19 81 ARG A O 1
ATOM 624 N N . ILE A 1 82 ? -0.956 -0.724 5.130 1.00 98.44 82 ILE A N 1
ATOM 625 C CA . ILE A 1 82 ? -2.347 -1.188 5.239 1.00 98.44 82 ILE A CA 1
ATOM 626 C C . ILE A 1 82 ? -2.528 -1.956 6.552 1.00 98.44 82 ILE A C 1
ATOM 628 O O . ILE A 1 82 ? -3.396 -1.593 7.346 1.00 98.44 82 ILE A O 1
ATOM 632 N N . ASP A 1 83 ? -1.657 -2.927 6.836 1.00 98.56 83 ASP A N 1
ATOM 633 C CA . ASP A 1 83 ? -1.706 -3.708 8.078 1.00 98.56 83 ASP A CA 1
ATOM 634 C C . ASP A 1 83 ? -1.584 -2.811 9.321 1.00 98.56 83 ASP A C 1
ATOM 636 O O . ASP A 1 83 ? -2.290 -2.987 10.318 1.00 98.56 83 ASP A O 1
ATOM 640 N N . ALA A 1 84 ? -0.701 -1.808 9.272 1.00 98.50 84 ALA A N 1
ATOM 641 C CA . ALA A 1 84 ? -0.537 -0.842 10.352 1.00 98.50 84 ALA A CA 1
ATOM 642 C C . ALA A 1 84 ? -1.799 0.011 10.568 1.00 98.50 84 ALA A C 1
ATOM 644 O O . ALA A 1 84 ? -2.184 0.256 11.712 1.00 98.50 84 ALA A O 1
ATOM 645 N N . HIS A 1 85 ? -2.469 0.448 9.497 1.00 98.25 85 HIS A N 1
ATOM 646 C CA . HIS A 1 85 ? -3.724 1.190 9.607 1.00 98.25 85 HIS A CA 1
ATOM 647 C C . HIS A 1 85 ? -4.863 0.326 10.145 1.00 98.25 85 HIS A C 1
ATOM 649 O O . HIS A 1 85 ? -5.610 0.800 10.995 1.00 98.25 85 HIS A O 1
ATOM 655 N N . GLN A 1 86 ? -4.958 -0.941 9.743 1.00 98.44 86 GLN A N 1
ATOM 656 C CA . GLN A 1 86 ? -5.950 -1.874 10.286 1.00 98.44 86 GLN A CA 1
ATOM 657 C C . GLN A 1 86 ? -5.765 -2.092 11.793 1.00 98.44 86 GLN A C 1
ATOM 659 O O . GLN A 1 86 ? -6.731 -2.022 12.553 1.00 98.44 86 GLN A O 1
ATOM 664 N N . LYS A 1 87 ? -4.520 -2.263 12.255 1.00 98.50 87 LYS A N 1
ATOM 665 C CA . LYS A 1 87 ? -4.211 -2.339 13.693 1.00 98.50 87 LYS A CA 1
ATOM 666 C C . LYS A 1 87 ? -4.588 -1.053 14.433 1.00 98.50 87 LYS A C 1
ATOM 668 O O . LYS A 1 87 ? -5.139 -1.118 15.528 1.00 98.50 87 LYS A O 1
ATOM 673 N N . ALA A 1 88 ? -4.322 0.108 13.834 1.00 97.88 88 ALA A N 1
ATOM 674 C CA . ALA A 1 88 ? -4.684 1.396 14.419 1.00 97.88 88 ALA A CA 1
ATOM 675 C C . ALA A 1 88 ? -6.206 1.616 14.476 1.00 97.88 88 ALA A C 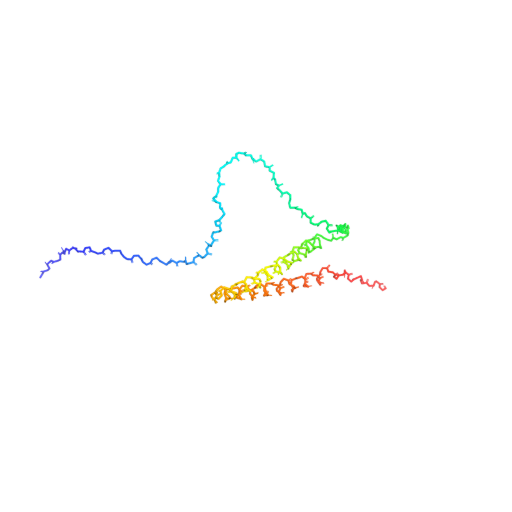1
ATOM 677 O O . ALA A 1 88 ? -6.691 2.193 15.445 1.00 97.88 88 ALA A O 1
ATOM 678 N N . ILE A 1 89 ? -6.965 1.113 13.493 1.00 98.38 89 ILE A N 1
ATOM 679 C CA . ILE A 1 89 ? -8.436 1.091 13.535 1.00 98.38 89 ILE A CA 1
ATOM 680 C C . ILE A 1 89 ? -8.905 0.273 14.735 1.00 98.38 89 ILE A C 1
ATOM 682 O O . ILE A 1 89 ? -9.659 0.799 15.544 1.00 98.38 89 ILE A O 1
ATOM 686 N N . ALA A 1 90 ? -8.418 -0.961 14.894 1.00 98.38 90 ALA A N 1
ATOM 687 C CA . ALA A 1 90 ? -8.816 -1.820 16.009 1.00 98.38 90 ALA A CA 1
ATOM 688 C C . ALA A 1 90 ? -8.501 -1.184 17.378 1.00 98.38 90 ALA A C 1
ATOM 690 O O . ALA A 1 90 ? -9.327 -1.219 18.288 1.00 98.38 90 ALA A O 1
ATOM 691 N N . ALA A 1 91 ? -7.333 -0.545 17.513 1.00 98.31 91 ALA A N 1
ATOM 692 C CA . ALA A 1 91 ? -6.967 0.181 18.728 1.00 98.31 91 ALA A CA 1
ATOM 693 C C . ALA A 1 91 ? -7.882 1.396 18.981 1.00 98.31 91 ALA A C 1
ATOM 695 O O . ALA A 1 91 ? -8.355 1.590 20.099 1.00 98.31 91 ALA A O 1
ATOM 696 N N . ALA A 1 92 ? -8.174 2.194 17.950 1.00 98.00 92 ALA A N 1
ATOM 697 C CA . ALA A 1 92 ? -9.060 3.350 18.068 1.00 98.00 92 ALA A CA 1
ATOM 698 C C . ALA A 1 92 ? -10.512 2.944 18.377 1.00 98.00 92 ALA A C 1
ATOM 700 O O . ALA A 1 92 ? -11.174 3.620 19.164 1.00 98.00 92 ALA A O 1
ATOM 701 N N . GLU A 1 93 ? -10.993 1.831 17.813 1.00 98.06 93 GLU A N 1
ATOM 702 C CA . GLU A 1 93 ? -12.303 1.246 18.121 1.00 98.06 93 GLU A CA 1
ATOM 703 C C . GLU A 1 93 ? -12.373 0.797 19.587 1.00 98.06 93 GLU A C 1
ATOM 705 O O . GLU A 1 93 ? -13.328 1.149 20.279 1.00 98.06 93 GLU A O 1
ATOM 710 N N . ALA A 1 94 ? -11.334 0.128 20.098 1.00 98.25 94 ALA A N 1
ATOM 711 C CA . ALA A 1 94 ? -11.250 -0.266 21.507 1.00 98.25 94 ALA A CA 1
ATOM 712 C C . ALA A 1 94 ? -11.243 0.938 22.470 1.00 98.25 94 ALA A C 1
ATOM 714 O O . ALA A 1 94 ? -11.786 0.856 23.570 1.00 98.25 94 ALA A O 1
ATOM 715 N N . CYS A 1 95 ? -10.667 2.069 22.055 1.00 96.81 95 CYS A N 1
ATOM 716 C CA . CYS A 1 95 ? -10.674 3.316 22.823 1.00 96.81 95 CYS A CA 1
ATOM 717 C C . CYS A 1 95 ? -11.932 4.181 22.603 1.00 96.81 95 CYS A C 1
ATOM 719 O O . CYS A 1 95 ? -12.035 5.252 23.199 1.00 96.81 95 CYS A O 1
ATOM 721 N N . GLY A 1 96 ? -12.864 3.779 21.730 1.00 97.38 96 GLY A N 1
ATOM 722 C CA . GLY A 1 96 ? -14.049 4.574 21.383 1.00 97.38 96 GLY A CA 1
ATOM 723 C C . GLY A 1 96 ? -13.750 5.858 20.592 1.00 97.38 96 GLY A C 1
ATOM 724 O O . GLY A 1 96 ? -14.600 6.744 20.494 1.00 97.38 96 GLY A O 1
ATOM 725 N N . ASN A 1 97 ? -12.557 5.987 20.006 1.00 97.62 97 ASN A N 1
ATOM 726 C CA . ASN A 1 97 ? -12.137 7.183 19.281 1.00 97.62 97 ASN A CA 1
ATOM 727 C C . ASN A 1 97 ? -12.573 7.127 17.807 1.00 97.62 97 ASN A C 1
ATOM 729 O O . ASN A 1 97 ? -11.816 6.763 16.906 1.00 97.62 97 ASN A O 1
ATOM 733 N N . LEU A 1 98 ? -13.817 7.537 17.551 1.00 97.56 98 LEU A N 1
ATOM 734 C CA . LEU A 1 98 ? -14.418 7.518 16.212 1.00 97.56 98 LEU A CA 1
ATOM 735 C C . LEU A 1 98 ? -13.708 8.424 15.193 1.00 97.56 98 LEU A C 1
ATOM 737 O O . LEU A 1 98 ? -13.786 8.167 13.988 1.00 97.56 98 LEU A O 1
ATOM 741 N N . HIS A 1 99 ? -13.040 9.488 15.646 1.00 97.81 99 HIS A N 1
ATOM 742 C CA . HIS A 1 99 ? -12.297 10.377 14.754 1.00 97.81 99 HIS A CA 1
ATOM 743 C C . HIS A 1 99 ? -11.097 9.649 14.144 1.00 97.81 99 HIS A C 1
ATOM 745 O O . HIS A 1 99 ? -10.945 9.624 12.919 1.00 97.81 99 HIS A O 1
ATOM 751 N N . ASP A 1 100 ? -10.306 8.982 14.985 1.00 97.00 100 ASP A N 1
ATOM 752 C CA . ASP A 1 100 ? -9.140 8.226 14.532 1.00 97.00 100 ASP A CA 1
ATOM 753 C C . ASP A 1 100 ? -9.537 7.013 13.690 1.00 97.00 100 ASP A C 1
ATOM 755 O O . ASP A 1 100 ? -8.890 6.738 12.678 1.00 97.00 100 ASP A O 1
ATOM 759 N N . VAL A 1 101 ? -10.662 6.358 13.999 1.00 98.31 101 VAL A N 1
ATOM 760 C CA . VAL A 1 101 ? -11.226 5.303 13.138 1.00 98.31 101 VAL A CA 1
ATOM 761 C C . VAL A 1 101 ? -11.493 5.827 11.726 1.00 98.31 101 VAL A C 1
ATOM 763 O O . VAL A 1 101 ? -11.045 5.230 10.745 1.00 98.31 101 VAL A O 1
ATOM 766 N N . ARG A 1 102 ? -12.191 6.964 11.591 1.00 98.38 102 ARG A N 1
ATOM 767 C CA . ARG A 1 102 ? -12.480 7.567 10.276 1.00 98.38 102 ARG A CA 1
ATOM 768 C C . ARG A 1 102 ? -11.199 7.951 9.541 1.00 98.38 102 ARG A C 1
ATOM 770 O O . ARG A 1 102 ? -11.067 7.662 8.352 1.00 98.38 102 ARG A O 1
ATOM 777 N N . ARG A 1 103 ? -10.240 8.551 10.252 1.00 98.25 103 ARG A N 1
ATOM 778 C CA . ARG A 1 103 ? -8.934 8.928 9.700 1.00 98.25 103 ARG A CA 1
ATOM 779 C C . ARG A 1 103 ? -8.180 7.711 9.164 1.00 98.25 103 ARG A C 1
ATOM 781 O O . ARG A 1 103 ? -7.726 7.734 8.022 1.00 98.25 103 ARG A O 1
ATOM 788 N N . HIS A 1 104 ? -8.066 6.641 9.945 1.00 98.19 104 HIS A N 1
ATOM 789 C CA . HIS A 1 104 ? -7.340 5.445 9.523 1.00 98.19 104 HIS A CA 1
ATOM 790 C C . HIS A 1 104 ? -8.045 4.680 8.399 1.00 98.19 104 HIS A C 1
ATOM 792 O O . HIS A 1 104 ? -7.365 4.151 7.519 1.00 98.19 104 HIS A O 1
ATOM 798 N N . ARG A 1 105 ? -9.382 4.685 8.348 1.00 98.31 105 ARG A N 1
ATOM 799 C CA . ARG A 1 105 ? -10.129 4.148 7.198 1.00 98.31 105 ARG A CA 1
ATOM 800 C C . ARG A 1 105 ? -9.803 4.907 5.916 1.00 98.31 105 ARG A C 1
ATOM 802 O O . ARG A 1 105 ? -9.481 4.277 4.913 1.00 98.31 105 ARG A O 1
ATOM 809 N N . GLN A 1 106 ? -9.786 6.239 5.963 1.00 98.44 106 GLN A N 1
ATOM 810 C CA . GLN A 1 106 ? -9.409 7.043 4.799 1.00 98.44 106 GLN A CA 1
ATOM 811 C C . GLN A 1 106 ? -7.976 6.745 4.337 1.00 98.44 106 GLN A C 1
ATOM 813 O O . GLN A 1 106 ? -7.734 6.570 3.145 1.00 98.44 106 GLN A O 1
ATOM 818 N N . LEU A 1 107 ? -7.030 6.638 5.275 1.00 98.12 107 LEU A N 1
ATOM 819 C CA . LEU A 1 107 ? -5.642 6.289 4.957 1.00 98.12 107 LEU A CA 1
ATOM 820 C C . LEU A 1 107 ? -5.512 4.882 4.355 1.00 98.12 107 LEU A C 1
ATOM 822 O O . LEU A 1 107 ? -4.701 4.680 3.453 1.00 98.12 107 LEU A O 1
ATOM 826 N N . THR A 1 108 ? -6.326 3.931 4.818 1.00 98.38 108 THR A N 1
ATOM 827 C CA . THR A 1 108 ? -6.372 2.566 4.275 1.00 98.38 108 THR A CA 1
ATOM 828 C C . THR A 1 108 ? -6.846 2.571 2.824 1.00 98.38 108 THR A C 1
ATOM 830 O O . THR A 1 108 ? -6.180 1.985 1.978 1.00 98.38 108 THR A O 1
ATOM 833 N N . LEU A 1 109 ? -7.921 3.302 2.507 1.00 98.31 109 LEU A N 1
ATOM 834 C CA . LEU A 1 109 ? -8.431 3.418 1.134 1.00 98.31 109 LEU A CA 1
ATOM 835 C C . LEU A 1 109 ? -7.393 4.019 0.175 1.00 98.31 109 LEU A C 1
ATOM 837 O O . LEU A 1 109 ? -7.211 3.520 -0.936 1.00 98.31 109 LEU A O 1
ATOM 841 N N . THR A 1 110 ? -6.674 5.061 0.607 1.00 98.19 110 THR A N 1
ATOM 842 C CA . THR A 1 110 ? -5.577 5.634 -0.187 1.00 98.19 110 THR A CA 1
ATOM 843 C C . THR A 1 110 ? -4.463 4.611 -0.411 1.00 98.19 110 THR A C 1
ATOM 845 O O . THR A 1 110 ? -4.024 4.420 -1.541 1.00 98.19 110 THR A O 1
ATOM 848 N N . ALA A 1 111 ? -4.035 3.900 0.636 1.00 97.69 111 ALA A N 1
ATOM 849 C CA . ALA A 1 111 ? -2.991 2.884 0.512 1.00 97.69 111 ALA A CA 1
ATOM 850 C C . ALA A 1 111 ? -3.420 1.706 -0.388 1.00 97.69 111 ALA A C 1
ATOM 852 O O . ALA A 1 111 ? -2.614 1.177 -1.151 1.00 97.69 111 ALA A O 1
ATOM 853 N N . GLU A 1 112 ? -4.694 1.313 -0.364 1.00 98.31 112 GLU A N 1
ATOM 854 C CA . GLU A 1 112 ? -5.238 0.311 -1.285 1.00 98.31 112 GLU A CA 1
ATOM 855 C C . GLU A 1 112 ? -5.218 0.786 -2.741 1.00 98.31 112 GLU A C 1
ATOM 857 O O . GLU A 1 112 ? -4.920 -0.004 -3.643 1.00 98.31 112 GLU A O 1
ATOM 862 N N . GLN A 1 113 ? -5.490 2.071 -2.981 1.00 98.38 113 GLN A N 1
ATOM 863 C CA . GLN A 1 113 ? -5.367 2.663 -4.309 1.00 98.38 113 GLN A CA 1
ATOM 864 C C . GLN A 1 113 ? -3.913 2.683 -4.795 1.00 98.38 113 GLN A C 1
ATOM 866 O O . GLN A 1 113 ? -3.650 2.306 -5.942 1.00 98.38 113 GLN A O 1
ATOM 871 N N . ASP A 1 114 ? -2.970 3.047 -3.925 1.00 98.00 114 ASP A N 1
ATOM 872 C CA . ASP A 1 114 ? -1.537 2.993 -4.226 1.00 98.00 114 ASP A CA 1
ATOM 873 C C . ASP A 1 114 ? -1.118 1.558 -4.580 1.00 98.00 114 ASP A C 1
ATOM 875 O O . ASP A 1 114 ? -0.439 1.330 -5.583 1.00 98.00 114 ASP A O 1
ATOM 879 N N . ARG A 1 115 ? -1.581 0.565 -3.804 1.00 98.19 115 ARG A N 1
ATOM 880 C CA . ARG A 1 115 ? -1.287 -0.857 -4.037 1.00 98.19 115 ARG A CA 1
ATOM 881 C C . ARG A 1 115 ? -1.744 -1.314 -5.421 1.00 98.19 115 ARG A C 1
ATOM 883 O O . ARG A 1 115 ? -0.996 -2.023 -6.091 1.00 98.19 115 ARG A O 1
ATOM 890 N N . ARG A 1 116 ? -2.957 -0.926 -5.836 1.00 98.31 116 ARG A N 1
ATOM 891 C CA . ARG A 1 116 ? -3.495 -1.238 -7.174 1.00 98.31 116 ARG A CA 1
ATOM 892 C C . ARG A 1 116 ? -2.638 -0.605 -8.266 1.00 98.31 116 ARG A C 1
ATOM 894 O O . ARG A 1 116 ? -2.154 -1.313 -9.139 1.00 98.31 116 ARG A O 1
ATOM 901 N N . THR A 1 117 ? -2.343 0.686 -8.132 1.00 98.12 117 THR A N 1
ATOM 902 C CA . THR A 1 117 ? -1.497 1.425 -9.082 1.00 98.12 117 THR A CA 1
ATOM 903 C C . THR A 1 117 ? -0.122 0.773 -9.254 1.00 98.12 117 THR A C 1
ATOM 905 O O . THR A 1 117 ? 0.333 0.549 -10.372 1.00 98.12 117 THR A O 1
ATOM 908 N N . VAL A 1 118 ? 0.548 0.422 -8.152 1.00 97.94 118 VAL A N 1
ATOM 909 C CA . VAL A 1 118 ? 1.864 -0.232 -8.204 1.00 97.94 118 VAL A CA 1
ATOM 910 C C . VAL A 1 118 ? 1.775 -1.625 -8.830 1.00 97.94 118 VAL A C 1
ATOM 912 O O . VAL A 1 118 ? 2.657 -1.993 -9.603 1.00 97.94 118 VAL A O 1
ATOM 915 N N . ALA A 1 119 ? 0.722 -2.394 -8.541 1.00 96.88 119 ALA A N 1
ATOM 916 C CA . ALA A 1 119 ? 0.514 -3.701 -9.164 1.00 96.88 119 ALA A CA 1
ATOM 917 C C . ALA A 1 119 ? 0.368 -3.588 -10.691 1.00 96.88 119 ALA A C 1
ATOM 919 O O . ALA A 1 119 ? 1.014 -4.343 -11.419 1.00 96.88 119 ALA A O 1
ATOM 920 N N . ASP A 1 120 ? -0.389 -2.599 -11.168 1.00 97.44 120 ASP A N 1
ATOM 921 C CA . ASP A 1 120 ? -0.563 -2.345 -12.600 1.00 97.44 120 ASP A CA 1
ATOM 922 C C . ASP A 1 120 ? 0.759 -1.938 -13.268 1.00 97.44 120 ASP A C 1
ATOM 924 O O . ASP A 1 120 ? 1.062 -2.371 -14.382 1.00 97.44 120 ASP A O 1
ATOM 928 N N . LEU A 1 121 ? 1.589 -1.135 -12.595 1.00 96.75 121 LEU A N 1
ATOM 929 C CA . LEU A 1 121 ? 2.915 -0.765 -13.101 1.00 96.75 121 LEU A CA 1
ATOM 930 C C . LEU A 1 121 ? 3.857 -1.971 -13.190 1.00 96.75 121 LEU A C 1
ATOM 932 O O . LEU A 1 121 ? 4.578 -2.105 -14.180 1.00 96.75 121 LEU A O 1
ATOM 936 N N . ILE A 1 122 ? 3.835 -2.860 -12.192 1.00 95.06 122 ILE A N 1
ATOM 937 C CA . ILE A 1 122 ? 4.622 -4.102 -12.205 1.00 95.06 122 ILE A CA 1
ATOM 938 C C . ILE A 1 122 ? 4.210 -4.983 -13.388 1.00 95.06 122 ILE A C 1
ATOM 940 O O . ILE A 1 122 ? 5.085 -5.467 -14.107 1.00 95.06 122 ILE A O 1
ATOM 944 N N . ASP A 1 123 ? 2.906 -5.178 -13.614 1.00 94.81 123 ASP A N 1
ATOM 945 C CA . ASP A 1 123 ? 2.411 -5.993 -14.731 1.00 94.81 123 ASP A CA 1
ATOM 946 C C . ASP A 1 123 ? 2.794 -5.377 -16.083 1.00 94.81 123 ASP A C 1
ATOM 948 O O . ASP A 1 123 ? 3.372 -6.050 -16.938 1.00 94.81 123 ASP A O 1
ATOM 952 N N . ASN A 1 124 ? 2.571 -4.072 -16.259 1.00 94.38 124 ASN A N 1
ATOM 953 C CA . ASN A 1 124 ? 2.912 -3.372 -17.497 1.00 94.38 124 ASN A CA 1
ATOM 954 C C . ASN A 1 124 ? 4.407 -3.447 -17.821 1.00 94.38 124 ASN A C 1
ATOM 956 O O . ASN A 1 124 ? 4.785 -3.738 -18.960 1.00 94.38 124 ASN A O 1
ATOM 960 N N . LEU A 1 125 ? 5.261 -3.195 -16.830 1.00 91.56 125 LEU A N 1
ATOM 961 C CA . LEU A 1 125 ? 6.706 -3.232 -17.014 1.00 91.56 125 LEU A CA 1
ATOM 962 C C . LEU A 1 125 ? 7.191 -4.669 -17.249 1.00 91.56 125 LEU A C 1
ATOM 964 O O . LEU A 1 125 ? 7.982 -4.921 -18.157 1.00 91.56 125 LEU A O 1
ATOM 968 N N . GLY A 1 126 ? 6.642 -5.631 -16.505 1.00 89.44 126 GLY A N 1
ATOM 969 C CA . GLY A 1 126 ? 6.923 -7.051 -16.684 1.00 89.44 126 GLY A CA 1
ATOM 970 C C . GLY A 1 126 ? 6.563 -7.543 -18.084 1.00 89.44 126 GLY A C 1
ATOM 971 O O . GLY A 1 126 ? 7.372 -8.216 -18.714 1.00 89.44 126 GLY A O 1
ATOM 972 N N . ARG A 1 127 ? 5.393 -7.174 -18.615 1.00 89.88 127 ARG A N 1
ATOM 973 C CA . ARG A 1 127 ? 4.965 -7.566 -19.968 1.00 89.88 127 ARG A CA 1
ATOM 974 C C . ARG A 1 127 ? 5.847 -6.981 -21.060 1.00 89.88 127 ARG A C 1
ATOM 976 O O . ARG A 1 127 ? 6.153 -7.680 -22.016 1.00 89.88 127 ARG A O 1
ATOM 983 N N . ARG A 1 128 ? 6.253 -5.716 -20.939 1.00 87.12 128 ARG A N 1
ATOM 984 C CA . ARG A 1 128 ? 7.040 -5.039 -21.982 1.00 87.12 128 ARG A CA 1
ATOM 985 C C . ARG A 1 128 ? 8.458 -5.590 -22.097 1.00 87.12 128 ARG A C 1
ATOM 987 O O . ARG A 1 128 ? 8.933 -5.766 -23.210 1.00 87.12 128 ARG A O 1
ATOM 994 N N . PHE A 1 129 ? 9.091 -5.905 -20.969 1.00 80.75 129 PHE A N 1
ATOM 995 C CA . PHE A 1 129 ? 10.507 -6.287 -20.931 1.00 80.75 129 PHE A CA 1
ATOM 996 C C . PHE A 1 129 ? 10.751 -7.796 -20.749 1.00 80.75 129 PHE A C 1
ATOM 998 O O . PHE A 1 129 ? 11.887 -8.247 -20.828 1.00 80.75 129 PHE A O 1
ATOM 1005 N N . ARG A 1 130 ? 9.705 -8.615 -20.538 1.00 69.69 130 ARG A N 1
ATOM 1006 C CA . ARG A 1 130 ? 9.813 -10.091 -20.559 1.00 69.69 130 ARG A CA 1
ATOM 1007 C C . ARG A 1 130 ? 9.473 -10.726 -21.904 1.00 69.69 130 ARG A C 1
ATOM 1009 O O . ARG A 1 130 ? 9.628 -11.937 -22.023 1.00 69.69 130 ARG A O 1
ATOM 1016 N N . VAL A 1 131 ? 9.005 -9.968 -22.899 1.00 54.72 131 VAL A N 1
ATOM 1017 C CA . VAL A 1 131 ? 8.824 -10.488 -24.263 1.00 54.72 131 VAL A CA 1
ATOM 1018 C C . VAL A 1 131 ? 10.214 -10.621 -24.891 1.00 54.72 131 VAL A C 1
ATOM 1020 O O . VAL A 1 131 ? 10.835 -9.596 -25.170 1.00 54.72 131 VAL A O 1
ATOM 1023 N N . PRO A 1 132 ? 10.731 -11.844 -25.123 1.00 50.53 132 PRO A N 1
ATOM 1024 C CA . PRO A 1 132 ? 11.971 -12.009 -25.868 1.00 50.53 132 PRO A CA 1
ATOM 1025 C C . PRO A 1 132 ? 11.765 -11.437 -27.277 1.00 50.53 132 PRO A C 1
ATOM 1027 O O . PRO A 1 132 ? 10.642 -11.522 -27.797 1.00 50.53 132 PRO A O 1
ATOM 1030 N N . PRO A 1 133 ? 12.805 -10.894 -27.936 1.00 46.91 133 PRO A N 1
ATOM 1031 C CA . PRO A 1 133 ? 12.695 -10.540 -29.341 1.00 46.91 133 PRO A CA 1
ATOM 1032 C C . PRO A 1 133 ? 12.186 -11.772 -30.086 1.00 46.91 133 PRO A C 1
ATOM 1034 O O . PRO A 1 133 ? 12.769 -12.852 -29.985 1.00 46.91 133 PRO A O 1
ATOM 1037 N N . ARG A 1 134 ? 11.053 -11.630 -30.786 1.00 48.34 134 ARG A N 1
ATOM 1038 C CA . ARG A 1 134 ? 10.564 -12.663 -31.699 1.00 48.34 134 ARG A CA 1
ATOM 1039 C C . ARG A 1 134 ? 11.695 -12.940 -32.682 1.00 48.34 134 ARG A C 1
ATOM 1041 O O . ARG A 1 134 ? 11.903 -12.156 -33.606 1.00 48.34 134 ARG A O 1
ATOM 1048 N N . VAL A 1 135 ? 12.429 -14.028 -32.467 1.00 55.75 135 VAL A N 1
ATOM 1049 C CA . VAL A 1 135 ? 13.352 -14.572 -33.456 1.00 55.75 135 VAL A CA 1
ATOM 1050 C C . VAL A 1 135 ? 12.473 -14.904 -34.653 1.00 55.75 135 VAL A C 1
ATOM 1052 O O . VAL A 1 135 ? 11.657 -15.824 -34.601 1.00 55.75 135 VAL A O 1
ATOM 1055 N N . ARG A 1 136 ? 12.531 -14.067 -35.692 1.00 50.34 136 ARG A N 1
ATOM 1056 C CA . ARG A 1 136 ? 11.846 -14.359 -36.949 1.00 50.34 136 ARG A CA 1
ATOM 1057 C C . ARG A 1 136 ? 12.494 -15.631 -37.499 1.00 50.34 136 ARG A C 1
ATOM 1059 O O . ARG A 1 136 ? 13.716 -15.622 -37.652 1.00 50.34 136 ARG A O 1
ATOM 1066 N N . PRO A 1 137 ? 11.738 -16.706 -37.784 1.00 50.12 137 PRO A N 1
ATOM 1067 C CA . PRO A 1 137 ? 12.307 -17.820 -38.518 1.00 50.12 137 PRO A CA 1
ATOM 1068 C C . PRO A 1 137 ? 12.694 -17.292 -39.900 1.00 50.12 137 PRO A C 1
ATOM 1070 O O . PRO A 1 137 ? 11.843 -16.821 -40.659 1.00 50.12 137 PRO A O 1
ATOM 1073 N N . VAL A 1 138 ? 13.997 -17.292 -40.177 1.00 65.06 138 VAL A N 1
ATOM 1074 C CA . VAL A 1 138 ? 14.513 -17.119 -41.533 1.00 65.06 138 VAL A CA 1
ATOM 1075 C C . VAL A 1 138 ? 14.058 -18.358 -42.296 1.00 65.06 138 VAL A C 1
ATOM 1077 O O . VAL A 1 138 ? 14.310 -19.481 -41.857 1.00 65.06 138 VAL A O 1
ATOM 1080 N N . ARG A 1 139 ? 13.269 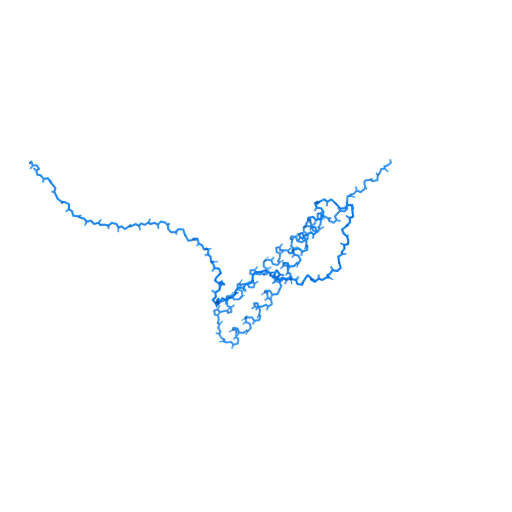-18.121 -43.339 1.00 57.75 139 ARG A N 1
ATOM 1081 C CA . ARG A 1 139 ? 12.688 -19.142 -44.206 1.00 57.75 139 ARG A CA 1
ATOM 1082 C C . ARG A 1 139 ? 13.711 -19.613 -45.229 1.00 57.75 139 ARG A C 1
ATOM 1084 O O . ARG A 1 139 ? 14.506 -18.752 -45.666 1.00 57.75 139 ARG A O 1
#

Sequence (139 aa):
MTPAPTEAHRSQGARVAAERRLNGTFDRNASSPRLGTPHARAVPVPQGKSSSPNPAATPDDRQAEYFLRLLIQSRQAIEQRIDAHQKAIAAAEACGNLHDVRRHRQLTLTAEQDRRTVADLIDNLGRRFRVPPRVRPVR

Secondary structure (DSSP, 8-state):
---------------------------------------------------PPPTT--HHHHHHHHHHHHHHHHHHHHHHHHHHHHHHHHHHHHTT-HHHHHHHHHHHHHHHHHHHHHHHHHHHHHHHHHS--------

pLDDT: mean 72.44, std 24.86, range [35.62, 98.56]

Radius of gyration: 29.01 Å; chains: 1; bounding box: 47×100×67 Å